Protein AF-A0A3D1TBY4-F1 (afdb_monomer_lite)

Sequence (94 aa):
ELDELLRVAERSSTGLLEQVHNLLDIRKMQEGHLRLNRKVFEIVTVLEEELRQYGPAARTAGLDIVCNNRNGTPSVYADPNVVSRVVSNLISNA

Structure (mmCIF, N/CA/C/O backbone):
data_AF-A0A3D1TBY4-F1
#
_entry.id   AF-A0A3D1TBY4-F1
#
loop_
_atom_site.group_PDB
_atom_site.id
_atom_site.type_symbol
_atom_site.label_atom_id
_atom_site.label_alt_id
_atom_site.label_comp_id
_atom_site.label_asym_id
_atom_site.label_entity_id
_atom_site.label_seq_id
_atom_site.pdbx_PDB_ins_code
_atom_site.Cartn_x
_atom_site.Cartn_y
_atom_site.Cartn_z
_atom_site.occupancy
_atom_site.B_iso_or_equiv
_atom_site.auth_seq_id
_atom_site.auth_comp_id
_atom_site.auth_asym_id
_atom_site.auth_atom_id
_atom_site.pdbx_PDB_model_num
ATOM 1 N N . GLU A 1 1 ? -5.657 3.449 28.518 1.00 70.00 1 GLU A N 1
ATOM 2 C CA . GLU A 1 1 ? -5.109 4.822 28.556 1.00 70.00 1 GLU A CA 1
ATOM 3 C C . GLU A 1 1 ? -3.734 4.918 27.892 1.00 70.00 1 GLU A C 1
ATOM 5 O O . GLU A 1 1 ? -3.657 5.507 26.823 1.00 70.00 1 GLU A O 1
ATOM 10 N N . LEU A 1 2 ? -2.675 4.279 28.414 1.00 83.31 2 LEU A N 1
ATOM 11 C CA . LEU A 1 2 ? -1.342 4.314 27.780 1.00 83.31 2 LEU A CA 1
ATOM 12 C C . LEU A 1 2 ? -1.316 3.697 26.366 1.00 83.31 2 LEU A C 1
ATOM 14 O O . LEU A 1 2 ? -0.794 4.319 25.448 1.00 83.31 2 LEU A O 1
ATOM 18 N N . ASP A 1 3 ? -1.940 2.530 26.171 1.00 75.56 3 ASP A N 1
ATOM 19 C CA . ASP A 1 3 ? -2.023 1.864 24.855 1.00 75.56 3 ASP A CA 1
ATOM 20 C C . ASP A 1 3 ? -2.783 2.683 23.804 1.00 75.56 3 ASP A C 1
ATOM 22 O O . ASP A 1 3 ? -2.526 2.586 22.605 1.00 75.56 3 ASP A O 1
ATOM 26 N N . GLU A 1 4 ? -3.734 3.501 24.246 1.00 74.19 4 GLU A N 1
ATOM 27 C CA . GLU A 1 4 ? -4.538 4.339 23.361 1.00 74.19 4 GLU A CA 1
ATOM 28 C C . GLU A 1 4 ? -3.735 5.559 22.901 1.00 74.19 4 GLU A C 1
ATOM 30 O O . GLU A 1 4 ? -3.690 5.854 21.708 1.00 74.19 4 GLU A O 1
ATOM 35 N N . LEU A 1 5 ? -2.999 6.189 23.822 1.00 81.62 5 LEU A N 1
ATOM 36 C CA . LEU A 1 5 ? -2.038 7.245 23.500 1.00 81.62 5 LEU A CA 1
ATOM 37 C C . LEU A 1 5 ? -0.921 6.738 22.578 1.00 81.62 5 LEU A C 1
ATOM 39 O O . LEU A 1 5 ? -0.551 7.435 21.632 1.00 81.62 5 LEU A O 1
ATOM 43 N N . LEU A 1 6 ? -0.427 5.516 22.806 1.00 82.69 6 LEU A N 1
ATOM 44 C CA . LEU A 1 6 ? 0.593 4.896 21.960 1.00 82.69 6 LEU A CA 1
ATOM 45 C C . LEU A 1 6 ? 0.076 4.697 20.528 1.00 82.69 6 LEU A C 1
ATOM 47 O O . LEU A 1 6 ? 0.729 5.112 19.575 1.00 82.69 6 LEU A O 1
ATOM 51 N N . ARG A 1 7 ? -1.143 4.162 20.374 1.00 72.94 7 ARG A N 1
ATOM 52 C CA . ARG A 1 7 ? -1.791 3.980 19.064 1.00 72.94 7 ARG A CA 1
ATOM 53 C C . ARG A 1 7 ? -2.024 5.292 18.321 1.00 72.94 7 ARG A C 1
ATOM 55 O O . ARG A 1 7 ? -1.885 5.340 17.099 1.00 72.94 7 ARG A O 1
ATOM 62 N N . VAL A 1 8 ? -2.404 6.353 19.034 1.00 74.19 8 VAL A N 1
ATOM 63 C CA . VAL A 1 8 ? -2.596 7.684 18.438 1.00 74.19 8 VAL A CA 1
ATOM 64 C C . VAL A 1 8 ? -1.261 8.255 17.959 1.00 74.19 8 VAL A C 1
ATOM 66 O O . VAL A 1 8 ? -1.183 8.773 16.841 1.00 74.19 8 VAL A O 1
ATOM 69 N N . ALA A 1 9 ? -0.202 8.117 18.759 1.00 80.50 9 ALA A N 1
ATOM 70 C CA . ALA A 1 9 ? 1.142 8.544 18.387 1.00 80.50 9 ALA A CA 1
ATOM 71 C C . ALA A 1 9 ? 1.679 7.761 17.178 1.00 80.50 9 ALA A C 1
ATOM 73 O O . ALA A 1 9 ? 2.204 8.369 16.246 1.00 80.50 9 ALA A O 1
ATOM 74 N N . GLU A 1 10 ? 1.485 6.439 17.147 1.00 76.00 10 GLU A N 1
ATOM 75 C CA . GLU A 1 10 ? 1.860 5.583 16.016 1.00 76.00 10 GLU A CA 1
ATOM 76 C C . GLU A 1 10 ? 1.145 6.003 14.733 1.00 76.00 10 GLU A C 1
ATOM 78 O O . GLU A 1 10 ? 1.813 6.297 13.746 1.00 76.00 10 GLU A O 1
ATOM 83 N N . ARG A 1 11 ? -0.190 6.137 14.752 1.00 73.12 11 ARG A N 1
ATOM 84 C CA . ARG A 1 11 ? -0.953 6.594 13.574 1.00 73.12 11 ARG A CA 1
ATOM 85 C C . ARG A 1 11 ? -0.483 7.951 13.066 1.00 73.12 11 ARG A C 1
ATOM 87 O O . ARG A 1 11 ? -0.333 8.139 11.861 1.00 73.12 11 ARG A O 1
ATOM 94 N N . SER A 1 12 ? -0.248 8.887 13.981 1.00 77.19 12 SER A N 1
ATOM 95 C CA . SER A 1 12 ? 0.203 10.240 13.639 1.00 77.19 12 SER A CA 1
ATOM 96 C C . SER A 1 12 ? 1.596 10.219 13.010 1.00 77.19 12 SER A C 1
ATOM 98 O O . SER A 1 12 ? 1.841 10.898 12.013 1.00 77.19 12 SER A O 1
ATOM 100 N N . SER A 1 13 ? 2.495 9.400 13.558 1.00 80.38 13 SER A N 1
ATOM 101 C CA . SER A 1 13 ? 3.846 9.204 13.035 1.00 80.38 13 SER A CA 1
ATOM 102 C C . SER A 1 13 ? 3.823 8.561 11.647 1.00 80.38 13 SER A C 1
ATOM 104 O O . SER A 1 13 ? 4.454 9.078 10.727 1.00 80.38 13 SER A O 1
ATOM 106 N N . THR A 1 14 ? 3.032 7.500 11.455 1.00 77.38 14 THR A N 1
ATOM 107 C CA . THR A 1 14 ? 2.865 6.839 10.153 1.00 77.38 14 THR A CA 1
ATOM 108 C C . THR A 1 14 ? 2.327 7.806 9.099 1.00 77.38 14 THR A C 1
ATOM 110 O O .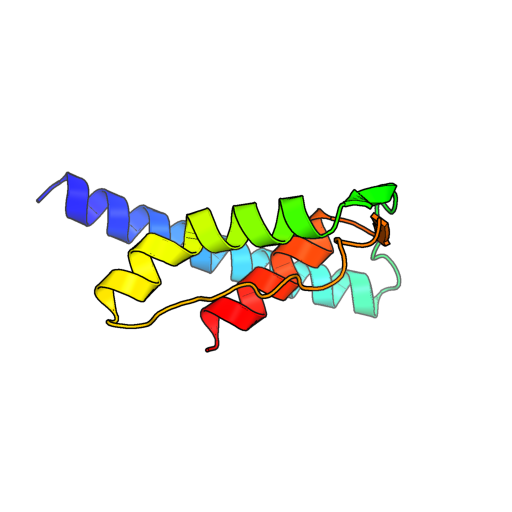 THR A 1 14 ? 2.914 7.908 8.024 1.00 77.38 14 THR A O 1
ATOM 113 N N . GLY A 1 15 ? 1.288 8.585 9.420 1.00 76.81 15 GLY A N 1
ATOM 114 C CA . GLY A 1 15 ? 0.719 9.561 8.485 1.00 76.81 15 GLY A CA 1
ATOM 115 C C . GLY A 1 15 ? 1.690 10.688 8.112 1.00 76.81 15 GLY A C 1
ATOM 116 O O . GLY A 1 15 ? 1.789 11.065 6.944 1.00 76.81 15 GLY A O 1
ATOM 117 N N . LEU A 1 16 ? 2.465 11.207 9.074 1.00 81.50 16 LEU A N 1
ATOM 118 C CA . LEU A 1 16 ? 3.523 12.188 8.794 1.00 81.50 16 LEU A CA 1
ATOM 119 C C . LEU A 1 16 ? 4.600 11.609 7.872 1.00 81.50 16 LEU A C 1
ATOM 121 O O . LEU A 1 16 ? 5.054 12.275 6.940 1.00 81.50 16 LEU A O 1
ATOM 125 N N . LEU A 1 17 ? 4.997 10.363 8.114 1.00 78.88 17 LEU A N 1
ATOM 126 C CA . LEU A 1 17 ? 6.028 9.684 7.340 1.00 78.88 17 LEU A CA 1
ATOM 127 C C . LEU A 1 17 ? 5.560 9.421 5.899 1.00 78.88 17 LEU A C 1
ATOM 129 O O . LEU A 1 17 ? 6.325 9.632 4.956 1.00 78.88 17 LEU A O 1
ATOM 133 N N . GLU A 1 18 ? 4.285 9.075 5.705 1.00 78.81 18 GLU A N 1
ATOM 134 C CA . GLU A 1 18 ? 3.662 8.985 4.380 1.00 78.81 18 GLU A CA 1
ATOM 135 C C . GLU A 1 18 ? 3.659 10.331 3.643 1.00 78.81 18 GLU A C 1
ATOM 137 O O . GLU A 1 18 ? 4.022 10.382 2.464 1.00 78.81 18 GLU A O 1
ATOM 142 N N . GLN A 1 19 ? 3.329 11.436 4.322 1.00 78.69 19 GLN A N 1
ATOM 143 C CA . GLN A 1 19 ? 3.364 12.779 3.726 1.00 78.69 19 GLN A CA 1
ATOM 144 C C . GLN A 1 19 ? 4.777 13.185 3.290 1.00 78.69 19 GLN A C 1
ATOM 146 O O . GLN A 1 19 ? 4.968 13.647 2.161 1.00 78.69 19 GLN A O 1
ATOM 151 N N . VAL A 1 20 ? 5.782 12.960 4.143 1.00 82.50 20 VAL A N 1
ATOM 152 C CA . VAL A 1 20 ? 7.194 13.219 3.811 1.00 82.50 20 VAL A CA 1
ATOM 153 C C . VAL A 1 20 ? 7.620 12.383 2.610 1.00 82.50 20 VAL A C 1
ATOM 155 O O . VAL A 1 20 ? 8.199 12.907 1.656 1.00 82.50 20 VAL A O 1
ATOM 158 N N . HIS A 1 21 ? 7.283 11.094 2.612 1.00 77.94 21 HIS A N 1
ATOM 159 C CA . HIS A 1 21 ? 7.554 10.232 1.477 1.00 77.94 21 HIS A CA 1
ATOM 160 C C . HIS A 1 21 ? 6.846 10.728 0.201 1.00 77.94 21 HIS A C 1
ATOM 162 O O . HIS A 1 21 ? 7.409 10.570 -0.878 1.00 77.94 21 HIS A O 1
ATOM 168 N N . ASN A 1 22 ? 5.631 11.293 0.283 1.00 76.44 22 ASN A N 1
ATOM 169 C CA . ASN A 1 22 ? 4.859 11.717 -0.899 1.00 76.44 22 ASN A CA 1
ATOM 170 C C . ASN A 1 22 ? 5.553 12.929 -1.530 1.00 76.44 22 ASN A C 1
ATOM 172 O O . ASN A 1 22 ? 5.742 12.990 -2.743 1.00 76.44 22 ASN A O 1
ATOM 176 N N . LEU A 1 23 ? 6.011 13.860 -0.691 1.00 80.38 23 LEU A N 1
ATOM 177 C CA . LEU A 1 23 ? 6.758 15.037 -1.121 1.00 80.38 23 LEU A CA 1
ATOM 178 C C . LEU A 1 23 ? 8.103 14.667 -1.768 1.00 80.38 23 LEU A C 1
ATOM 180 O O . LEU A 1 23 ? 8.461 15.219 -2.811 1.00 80.38 23 LEU A O 1
ATOM 184 N N . LEU A 1 24 ? 8.840 13.723 -1.172 1.00 78.31 24 LEU A N 1
ATOM 185 C CA . LEU A 1 24 ? 10.111 13.233 -1.718 1.00 78.31 24 LEU A CA 1
ATOM 186 C C . LEU A 1 24 ? 9.929 12.538 -3.069 1.00 78.31 24 LEU A C 1
ATOM 188 O O . LEU A 1 24 ? 10.751 12.724 -3.967 1.00 78.31 24 LEU A O 1
ATOM 192 N N . ASP A 1 25 ? 8.857 11.768 -3.229 1.00 74.62 25 ASP A N 1
ATOM 193 C CA . ASP A 1 25 ? 8.570 11.101 -4.494 1.00 74.62 25 ASP A CA 1
ATOM 194 C C . ASP A 1 25 ? 8.191 12.102 -5.582 1.00 74.62 25 ASP A C 1
ATOM 196 O O . ASP A 1 25 ? 8.714 11.994 -6.688 1.00 74.62 25 ASP A O 1
ATOM 200 N N . ILE A 1 26 ? 7.395 13.133 -5.271 1.00 76.00 26 ILE A N 1
ATOM 201 C CA . ILE A 1 26 ? 7.075 14.216 -6.217 1.00 76.00 26 ILE A CA 1
ATOM 202 C C . ILE A 1 26 ? 8.354 14.901 -6.711 1.00 76.00 26 ILE A C 1
ATOM 204 O O . ILE A 1 26 ? 8.516 15.094 -7.917 1.00 76.00 26 ILE A O 1
ATOM 208 N N . ARG A 1 27 ? 9.291 15.212 -5.805 1.00 75.44 27 ARG A N 1
ATOM 209 C CA . ARG A 1 27 ? 10.599 15.793 -6.159 1.00 75.44 27 ARG A CA 1
ATOM 210 C C . ARG A 1 27 ? 11.389 14.881 -7.097 1.00 75.44 27 ARG A C 1
ATOM 212 O O . ARG A 1 27 ? 11.784 15.308 -8.177 1.00 75.44 27 ARG A O 1
ATOM 219 N N . LYS A 1 28 ? 11.543 13.602 -6.735 1.00 77.94 28 LYS A N 1
ATOM 220 C CA . LYS A 1 28 ? 12.240 12.609 -7.569 1.00 77.94 28 LYS A CA 1
ATOM 221 C C . LYS A 1 28 ? 11.573 12.425 -8.931 1.00 77.94 28 LYS A C 1
ATOM 223 O O . LYS A 1 28 ? 12.267 12.203 -9.919 1.00 77.94 28 LYS A O 1
ATOM 228 N N . MET A 1 29 ? 10.245 12.501 -9.001 1.00 76.06 29 MET A N 1
ATOM 229 C CA . MET A 1 29 ? 9.496 12.371 -10.250 1.00 76.06 29 MET A CA 1
ATOM 230 C C . MET A 1 29 ? 9.713 13.586 -11.161 1.00 76.06 29 MET A C 1
ATOM 232 O O . MET A 1 29 ? 9.955 13.408 -12.352 1.00 76.06 29 MET A O 1
ATOM 236 N N . GLN A 1 30 ? 9.696 14.801 -10.600 1.00 71.94 30 GLN A N 1
ATOM 237 C CA . GLN A 1 30 ? 9.944 16.056 -11.326 1.00 71.94 30 GLN A CA 1
ATOM 238 C C . GLN A 1 30 ? 11.377 16.160 -11.866 1.00 71.94 30 GLN A C 1
ATOM 240 O O . GLN A 1 30 ? 11.588 16.712 -12.942 1.00 71.94 30 GLN A O 1
ATOM 245 N N . GLU A 1 31 ? 12.351 15.597 -11.153 1.00 80.44 31 GLU A N 1
ATOM 246 C CA . GLU A 1 31 ? 13.764 15.581 -11.554 1.00 80.44 31 GLU A CA 1
ATOM 247 C C . GLU A 1 31 ? 14.122 14.384 -12.462 1.00 80.44 31 GLU A C 1
ATOM 249 O O . GLU A 1 31 ? 15.269 14.230 -12.876 1.00 80.44 31 GLU A O 1
ATOM 254 N N . GLY A 1 32 ? 13.163 13.497 -12.767 1.00 70.69 32 GLY A N 1
ATOM 255 C CA . GLY A 1 32 ? 13.417 12.263 -13.524 1.00 70.69 32 GLY A CA 1
ATOM 256 C C . GLY A 1 32 ? 14.273 11.230 -12.772 1.00 70.69 32 GLY A C 1
ATOM 257 O O . GLY A 1 32 ? 14.776 10.276 -13.364 1.00 70.69 32 GLY A O 1
ATOM 258 N N . HIS A 1 33 ? 14.448 11.402 -11.461 1.00 74.38 33 HIS A N 1
ATOM 259 C CA . HIS A 1 33 ? 15.261 10.564 -10.578 1.00 74.38 33 HIS A CA 1
ATOM 260 C C . HIS A 1 33 ? 14.480 9.449 -9.876 1.00 74.38 33 HIS A C 1
ATOM 262 O O . HIS A 1 33 ? 15.068 8.686 -9.103 1.00 74.38 33 HIS A O 1
ATOM 268 N N . LEU A 1 34 ? 13.174 9.317 -10.126 1.00 75.62 34 LEU A N 1
ATOM 269 C CA . LEU A 1 34 ? 12.390 8.217 -9.576 1.00 75.62 34 LEU A CA 1
ATOM 270 C C . LEU A 1 34 ? 12.862 6.884 -10.178 1.00 75.62 34 LEU A C 1
ATOM 272 O O . LEU A 1 34 ? 12.483 6.493 -11.282 1.00 75.62 34 LEU A O 1
ATOM 276 N N . ARG A 1 35 ? 13.717 6.177 -9.436 1.00 78.56 35 ARG A N 1
ATOM 277 C CA . ARG A 1 35 ? 14.188 4.838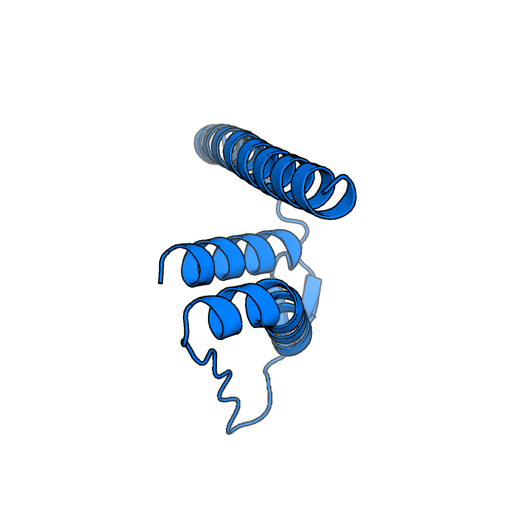 -9.790 1.00 78.56 35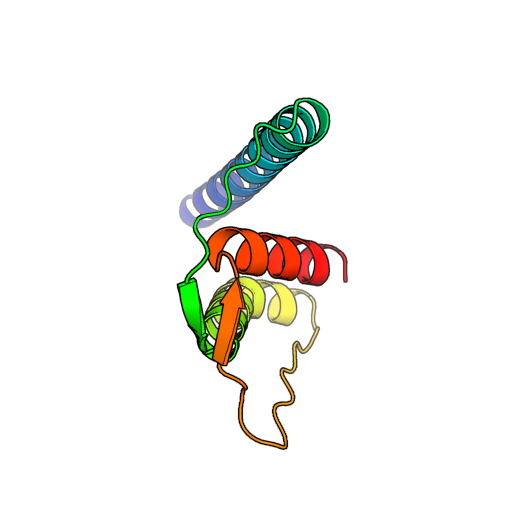 ARG A CA 1
ATOM 278 C C . ARG A 1 35 ? 13.244 3.800 -9.208 1.00 78.56 35 ARG A C 1
ATOM 280 O O . ARG A 1 35 ? 13.253 3.563 -8.006 1.00 78.56 35 ARG A O 1
ATOM 287 N N . LEU A 1 36 ? 12.458 3.181 -10.081 1.00 85.94 36 LEU A N 1
ATOM 288 C CA . LEU A 1 36 ? 11.585 2.069 -9.725 1.00 85.94 36 LEU A CA 1
ATOM 289 C C . LEU A 1 36 ? 12.388 0.771 -9.654 1.00 85.94 36 LEU A C 1
ATOM 291 O O . LEU A 1 36 ? 13.064 0.402 -10.618 1.00 85.94 36 LEU A O 1
ATOM 295 N N . ASN A 1 37 ? 12.256 0.048 -8.548 1.00 89.62 37 ASN A N 1
ATOM 296 C CA . ASN A 1 37 ? 12.789 -1.297 -8.399 1.00 89.62 37 ASN A CA 1
ATOM 297 C C . ASN A 1 37 ? 11.769 -2.321 -8.919 1.00 89.62 37 ASN A C 1
ATOM 299 O O . ASN A 1 37 ? 11.093 -3.014 -8.157 1.00 89.62 37 ASN A O 1
ATOM 303 N N . ARG A 1 38 ? 11.605 -2.358 -10.246 1.00 93.50 38 ARG A N 1
ATOM 304 C CA . ARG A 1 38 ? 10.594 -3.201 -10.892 1.00 93.50 38 ARG A CA 1
ATOM 305 C C . ARG A 1 38 ? 10.972 -4.677 -10.808 1.00 93.50 38 ARG A C 1
ATOM 307 O O . ARG A 1 38 ? 12.043 -5.072 -11.266 1.00 93.50 38 ARG A O 1
ATOM 314 N N . LYS A 1 39 ? 10.051 -5.501 -10.316 1.00 95.19 39 LYS A N 1
ATOM 315 C CA . LYS A 1 39 ? 10.148 -6.964 -10.323 1.00 95.19 39 LYS A CA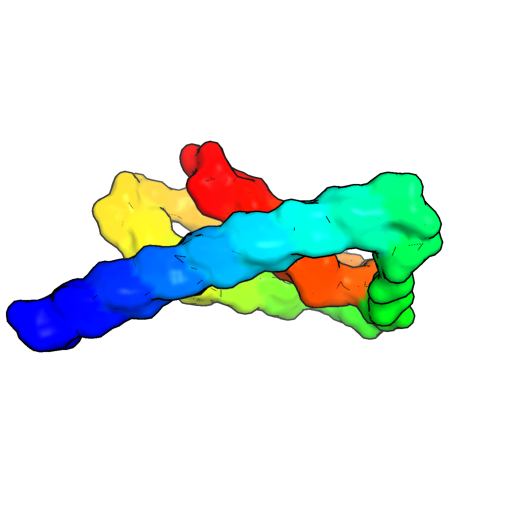 1
ATOM 316 C C . LYS A 1 39 ? 8.809 -7.586 -10.695 1.00 95.19 39 LYS A C 1
ATOM 318 O O . LYS A 1 39 ? 7.781 -6.916 -10.672 1.00 95.19 39 LYS A O 1
ATOM 323 N N . VAL A 1 40 ? 8.837 -8.862 -11.065 1.00 96.56 40 VAL A N 1
ATOM 324 C CA . VAL A 1 40 ? 7.613 -9.649 -11.235 1.00 96.56 40 VAL A CA 1
ATOM 325 C C . VAL A 1 40 ? 7.128 -10.075 -9.852 1.00 96.56 40 VAL A C 1
ATOM 327 O O . VAL A 1 40 ? 7.909 -10.626 -9.077 1.00 96.56 40 VAL A O 1
ATOM 330 N N . PHE A 1 41 ? 5.869 -9.796 -9.528 1.00 94.50 41 PHE A N 1
ATOM 331 C CA . PHE A 1 41 ? 5.233 -10.231 -8.283 1.00 94.50 41 PHE A CA 1
ATOM 332 C C . PHE A 1 41 ? 3.730 -10.430 -8.482 1.00 94.50 41 PHE A C 1
ATOM 334 O O . PHE A 1 41 ? 3.142 -9.855 -9.398 1.00 94.50 41 PHE A O 1
ATOM 341 N N . GLU A 1 42 ? 3.107 -11.234 -7.625 1.00 92.50 42 GLU A N 1
ATOM 342 C CA . GLU A 1 42 ? 1.656 -11.409 -7.620 1.00 92.50 42 GLU A CA 1
ATOM 343 C C . GLU A 1 42 ? 0.993 -10.200 -6.964 1.00 92.50 42 GLU A C 1
ATOM 345 O O . GLU A 1 42 ? 1.225 -9.915 -5.794 1.00 92.50 42 GLU A O 1
ATOM 350 N N . ILE A 1 43 ? 0.136 -9.485 -7.694 1.00 91.81 43 ILE A N 1
ATOM 351 C CA . ILE A 1 43 ? -0.489 -8.261 -7.169 1.00 91.81 43 ILE A CA 1
ATOM 352 C C . ILE A 1 43 ? -1.373 -8.519 -5.934 1.00 91.81 43 ILE A C 1
ATOM 354 O O . ILE A 1 43 ? -1.578 -7.620 -5.122 1.00 91.81 43 ILE A O 1
ATOM 358 N N . VAL A 1 44 ? -1.852 -9.755 -5.753 1.00 91.31 44 VAL A N 1
ATOM 359 C CA . VAL A 1 44 ? -2.700 -10.134 -4.612 1.00 91.31 44 VAL A CA 1
ATOM 360 C C . VAL A 1 44 ? -1.977 -9.993 -3.288 1.00 91.31 44 VAL A C 1
ATOM 362 O O . VAL A 1 44 ? -2.603 -9.592 -2.318 1.00 91.31 44 VAL A O 1
ATOM 365 N N . THR A 1 45 ? -0.670 -10.261 -3.245 1.00 90.88 45 THR A N 1
ATOM 366 C CA . THR A 1 45 ? 0.073 -10.221 -1.983 1.00 90.88 45 THR A CA 1
ATOM 367 C C . THR A 1 45 ? 0.102 -8.804 -1.427 1.00 90.88 45 THR A C 1
ATOM 369 O O . THR A 1 45 ? -0.142 -8.610 -0.240 1.00 90.88 45 THR A O 1
ATOM 372 N N . VAL A 1 46 ? 0.287 -7.813 -2.305 1.00 93.00 46 VAL A N 1
ATOM 373 C CA . VAL A 1 46 ? 0.219 -6.391 -1.952 1.00 93.00 46 VAL A CA 1
ATOM 374 C C . VAL A 1 46 ? -1.189 -6.012 -1.501 1.00 93.00 46 VAL A C 1
ATOM 376 O O . VAL A 1 46 ? -1.352 -5.422 -0.441 1.00 93.00 46 VAL A O 1
ATOM 379 N N . LEU A 1 47 ? -2.225 -6.385 -2.261 1.00 91.81 47 LEU A N 1
ATOM 380 C CA . LEU A 1 47 ? -3.608 -6.059 -1.895 1.00 91.81 47 LEU A CA 1
ATOM 381 C C . LEU A 1 47 ? -4.005 -6.663 -0.540 1.00 91.81 47 LEU A C 1
ATOM 383 O O . LEU A 1 47 ? -4.642 -5.996 0.268 1.00 91.81 47 LEU A O 1
ATOM 387 N N . GLU A 1 48 ? -3.620 -7.906 -0.262 1.00 90.75 48 GLU A N 1
ATOM 388 C CA . GLU A 1 48 ? -3.897 -8.556 1.019 1.00 90.75 48 GLU A CA 1
ATOM 389 C C . GLU A 1 48 ? -3.166 -7.902 2.196 1.00 90.75 48 GLU A C 1
ATOM 391 O O . GLU A 1 48 ? -3.730 -7.824 3.289 1.00 90.75 48 GLU A O 1
ATOM 396 N N . GLU A 1 49 ? -1.927 -7.444 2.002 1.00 91.94 49 GLU A N 1
ATOM 397 C CA . GLU A 1 49 ? -1.188 -6.689 3.020 1.00 91.94 49 GLU A CA 1
ATOM 398 C C . GLU A 1 49 ? -1.906 -5.384 3.371 1.00 91.94 49 GLU A C 1
ATOM 400 O O . GLU A 1 49 ? -2.175 -5.139 4.550 1.00 91.94 49 GLU A O 1
ATOM 405 N N . GLU A 1 50 ? -2.323 -4.618 2.363 1.00 92.62 50 GLU A N 1
ATOM 406 C CA . GLU A 1 50 ? -3.068 -3.371 2.557 1.00 92.62 50 GLU A CA 1
ATOM 407 C C . GLU A 1 50 ? -4.416 -3.619 3.256 1.00 92.62 50 GLU A C 1
ATOM 409 O O . GLU A 1 50 ? -4.764 -2.950 4.229 1.00 92.62 50 GLU A O 1
ATOM 414 N N . LEU A 1 51 ? -5.169 -4.646 2.848 1.00 90.38 51 LEU A N 1
ATOM 415 C CA . LEU A 1 51 ? -6.439 -4.998 3.500 1.00 90.38 51 LEU A CA 1
ATOM 416 C C . LEU A 1 51 ? -6.253 -5.416 4.960 1.00 90.38 51 LEU A C 1
ATOM 418 O O . LEU A 1 51 ? -7.089 -5.088 5.805 1.00 90.38 51 LEU A O 1
ATOM 422 N N . ARG A 1 52 ? -5.168 -6.134 5.283 1.00 90.44 52 ARG A N 1
ATOM 423 C CA . ARG A 1 52 ? -4.836 -6.481 6.674 1.00 90.44 52 ARG A CA 1
ATOM 424 C C . ARG A 1 52 ? -4.539 -5.231 7.499 1.00 90.44 52 ARG A C 1
ATOM 426 O O . ARG A 1 52 ? -4.983 -5.162 8.646 1.00 90.44 52 ARG A O 1
ATOM 433 N N . GLN A 1 53 ? -3.841 -4.254 6.922 1.00 89.25 53 GLN A N 1
ATOM 434 C CA . GLN A 1 53 ? -3.506 -2.991 7.579 1.00 89.25 53 GLN A CA 1
ATOM 435 C C . GLN A 1 53 ? -4.744 -2.112 7.817 1.00 89.25 53 GLN A C 1
ATOM 437 O O . GLN A 1 53 ? -4.952 -1.625 8.931 1.00 89.25 53 GLN A O 1
ATOM 442 N N . TYR A 1 54 ? -5.598 -1.946 6.805 1.00 89.94 54 TYR A N 1
ATOM 443 C CA . TYR A 1 54 ? -6.767 -1.062 6.867 1.00 89.94 54 TYR A CA 1
ATOM 444 C C . TYR A 1 54 ? -8.016 -1.714 7.472 1.00 89.94 54 TYR A C 1
ATOM 446 O O . TYR A 1 54 ? -8.892 -1.013 7.981 1.00 89.94 54 TYR A O 1
ATOM 454 N N . GLY A 1 55 ? -8.094 -3.046 7.501 1.00 90.12 55 GLY A N 1
ATOM 455 C CA . GLY A 1 55 ? -9.255 -3.792 7.993 1.00 90.12 55 GLY A CA 1
ATOM 456 C C . GLY A 1 55 ? -9.740 -3.381 9.392 1.00 90.12 55 GLY A C 1
ATOM 457 O O . GLY A 1 55 ? -10.941 -3.173 9.567 1.00 90.12 55 GLY A O 1
ATOM 458 N N . PRO A 1 56 ? -8.866 -3.231 10.408 1.00 89.06 56 PRO A N 1
ATOM 459 C CA . PRO A 1 56 ? -9.280 -2.740 11.721 1.00 89.06 56 PRO A CA 1
ATOM 460 C C . PRO A 1 56 ? -9.856 -1.319 11.690 1.00 89.06 56 PRO A C 1
ATOM 462 O O . PRO A 1 56 ? -10.832 -1.053 12.384 1.00 89.06 56 PRO A O 1
ATOM 465 N N . ALA A 1 57 ? -9.270 -0.412 10.902 1.00 86.81 57 ALA A N 1
ATOM 466 C CA . ALA A 1 57 ? -9.732 0.971 10.804 1.00 86.81 57 ALA A CA 1
ATOM 467 C C . ALA A 1 57 ? -11.099 1.061 10.109 1.00 86.81 57 ALA A C 1
ATOM 469 O O . ALA A 1 57 ? -11.995 1.723 10.629 1.00 86.81 57 ALA A O 1
ATOM 470 N N . ALA A 1 58 ? -11.279 0.328 9.008 1.00 89.50 58 ALA A N 1
ATOM 471 C CA . ALA A 1 58 ? -12.541 0.257 8.278 1.00 89.50 58 ALA A CA 1
ATOM 472 C C . ALA A 1 58 ? -13.678 -0.311 9.137 1.00 89.50 58 ALA A C 1
ATOM 474 O O . ALA A 1 58 ? -14.743 0.295 9.218 1.00 89.50 58 ALA A O 1
ATOM 475 N N . ARG A 1 59 ? -13.427 -1.397 9.885 1.00 90.12 59 ARG A N 1
ATOM 476 C CA . ARG A 1 59 ? -14.424 -1.967 10.810 1.00 90.12 59 ARG A CA 1
ATOM 477 C C . ARG A 1 59 ? -14.863 -0.977 11.885 1.00 90.12 59 ARG A C 1
ATOM 479 O O . ARG A 1 59 ? -16.051 -0.890 12.174 1.00 90.12 59 ARG A O 1
ATOM 486 N N . THR A 1 60 ? -13.932 -0.214 12.458 1.00 89.75 60 THR A N 1
ATOM 487 C CA . THR A 1 60 ? -14.265 0.843 13.429 1.00 89.75 60 THR A CA 1
ATOM 488 C C . THR A 1 60 ? -15.103 1.957 12.797 1.00 89.75 60 THR A C 1
ATOM 490 O O . THR A 1 60 ? -15.952 2.533 13.469 1.00 89.75 60 THR A O 1
ATOM 493 N N . ALA A 1 61 ? -14.901 2.236 11.507 1.00 87.94 61 ALA A N 1
ATOM 494 C CA . ALA A 1 61 ? -15.704 3.182 10.738 1.00 87.94 61 ALA A CA 1
ATOM 495 C C . ALA A 1 61 ? -17.040 2.596 10.226 1.00 87.94 61 ALA A C 1
ATOM 497 O O . ALA A 1 61 ? -17.806 3.313 9.588 1.00 87.94 61 ALA A O 1
ATOM 498 N N . GLY A 1 62 ? -17.337 1.317 10.493 1.00 91.19 62 GLY A N 1
ATOM 499 C CA . GLY A 1 62 ? -18.531 0.637 9.976 1.00 91.19 62 GLY A CA 1
ATOM 500 C C . GLY A 1 62 ? -18.489 0.368 8.467 1.00 91.19 62 GLY A C 1
ATOM 501 O O . GLY A 1 62 ? -19.541 0.236 7.846 1.00 91.19 62 GLY A O 1
ATOM 502 N N . LEU A 1 63 ? -17.291 0.318 7.880 1.00 92.44 63 LEU A N 1
ATOM 503 C CA . LEU A 1 63 ? -17.052 0.107 6.455 1.00 92.44 63 LEU A CA 1
ATOM 504 C C . LEU A 1 63 ? 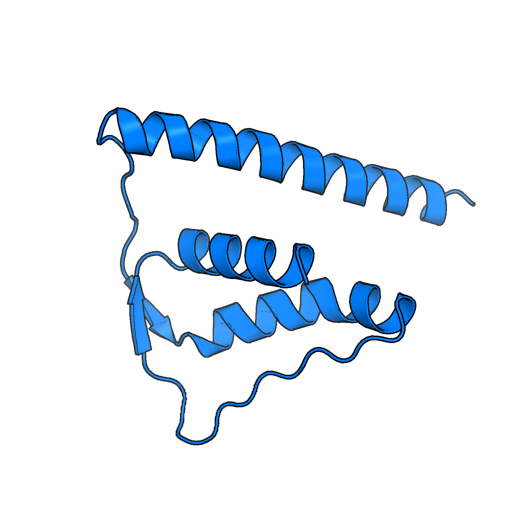-16.487 -1.294 6.192 1.00 92.44 63 LEU A C 1
ATOM 506 O O . LEU A 1 63 ? -15.628 -1.782 6.931 1.00 92.44 63 LEU A O 1
ATOM 510 N N . ASP A 1 64 ? -16.916 -1.891 5.081 1.00 90.06 64 ASP A N 1
ATOM 511 C CA . ASP A 1 64 ? -16.362 -3.136 4.553 1.00 90.06 64 ASP A CA 1
ATOM 512 C C . ASP A 1 64 ? -15.427 -2.845 3.377 1.00 90.06 64 ASP A C 1
ATOM 514 O O . ASP A 1 64 ? -15.825 -2.230 2.386 1.00 90.06 64 ASP A O 1
ATOM 518 N N . ILE A 1 65 ? -14.188 -3.339 3.456 1.00 89.81 65 ILE A N 1
ATOM 519 C CA . ILE A 1 65 ? -13.254 -3.323 2.326 1.00 89.81 65 ILE A CA 1
ATOM 520 C C . ILE A 1 65 ? -13.216 -4.721 1.713 1.00 89.81 65 ILE A C 1
ATOM 522 O O . ILE A 1 65 ? -12.849 -5.694 2.374 1.00 89.81 65 ILE A O 1
ATOM 526 N N . VAL A 1 66 ? -13.579 -4.821 0.433 1.00 89.00 66 VAL A N 1
ATOM 527 C CA . VAL A 1 66 ? -13.671 -6.093 -0.293 1.00 89.00 66 VAL A CA 1
ATOM 528 C C . VAL A 1 66 ? -12.701 -6.098 -1.467 1.00 89.00 66 VAL A C 1
ATOM 530 O O . VAL A 1 66 ? -12.773 -5.243 -2.346 1.00 89.00 66 VAL A O 1
ATOM 533 N N . CYS A 1 67 ? -11.836 -7.111 -1.531 1.00 86.00 67 CYS A N 1
ATOM 534 C CA . CYS A 1 67 ? -11.023 -7.390 -2.711 1.00 86.00 67 CYS A CA 1
ATOM 535 C C . CYS 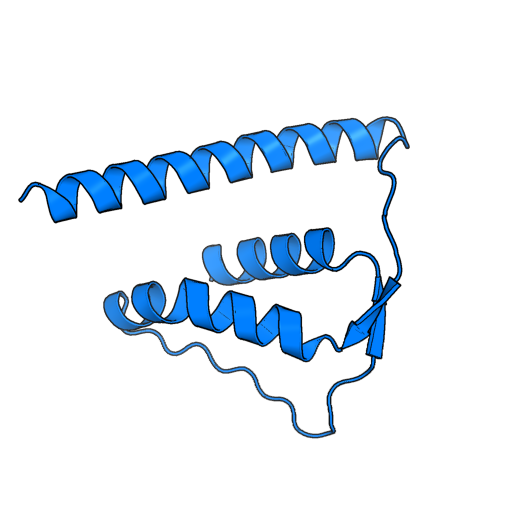A 1 67 ? -11.640 -8.538 -3.510 1.00 86.00 67 CYS A C 1
ATOM 537 O O . CYS A 1 67 ? -11.708 -9.675 -3.048 1.00 86.00 67 CYS A O 1
ATOM 539 N N . ASN A 1 68 ? -12.103 -8.231 -4.722 1.00 84.62 68 ASN A N 1
ATOM 540 C CA . ASN A 1 68 ? -12.773 -9.189 -5.591 1.00 84.62 68 ASN A CA 1
ATOM 541 C C . ASN A 1 68 ? -11.828 -9.648 -6.708 1.00 84.62 68 ASN A C 1
ATOM 543 O O . ASN A 1 68 ? -11.626 -8.940 -7.693 1.00 84.62 68 ASN A O 1
ATOM 547 N N . ASN A 1 69 ? -11.266 -10.845 -6.562 1.00 77.06 69 ASN A N 1
ATOM 548 C CA . ASN A 1 69 ? -10.321 -11.422 -7.514 1.00 77.06 69 ASN A CA 1
ATOM 549 C C . ASN A 1 69 ? -10.934 -12.641 -8.221 1.00 77.06 69 ASN A C 1
ATOM 551 O O . ASN A 1 69 ? -10.719 -13.782 -7.820 1.00 77.06 69 ASN A O 1
ATOM 555 N N . ARG A 1 70 ? -11.758 -12.403 -9.250 1.00 65.56 70 ARG A N 1
ATOM 556 C CA . ARG A 1 70 ? -12.567 -13.467 -9.882 1.00 65.56 70 ARG A CA 1
ATOM 557 C C . ARG A 1 70 ? -11.808 -14.396 -10.832 1.00 65.56 70 ARG A C 1
ATOM 559 O O . ARG A 1 70 ? -12.274 -15.509 -11.040 1.00 65.56 70 ARG A O 1
ATOM 566 N N . ASN A 1 71 ? -10.672 -13.977 -11.391 1.00 66.62 71 ASN A N 1
ATOM 567 C CA . ASN A 1 71 ? -10.036 -14.680 -12.518 1.00 66.62 71 ASN A CA 1
ATOM 568 C C . ASN A 1 71 ? -8.589 -15.128 -12.247 1.00 66.62 71 ASN A C 1
ATOM 570 O O . ASN A 1 71 ? -7.839 -15.387 -13.186 1.00 66.62 71 ASN A O 1
ATOM 574 N N . GLY A 1 72 ? -8.200 -15.232 -10.974 1.00 68.06 72 GLY A N 1
ATOM 575 C CA . GLY A 1 72 ? -6.802 -15.411 -10.597 1.00 68.06 72 GLY A CA 1
ATOM 576 C C . GLY A 1 72 ? -6.024 -14.107 -10.755 1.00 68.06 72 GLY A C 1
ATOM 577 O O . GLY A 1 72 ? -6.284 -13.294 -11.645 1.00 68.06 72 GLY A O 1
ATOM 578 N N . THR A 1 73 ? -5.087 -13.870 -9.847 1.00 74.94 73 THR A N 1
ATOM 579 C CA . THR A 1 73 ? -4.365 -12.601 -9.820 1.00 74.94 73 THR A CA 1
ATOM 580 C C . THR A 1 73 ? -3.193 -12.643 -10.783 1.00 74.94 73 THR A C 1
ATOM 582 O O . THR A 1 73 ? -2.359 -13.542 -10.667 1.00 74.94 73 THR A O 1
ATOM 585 N N . PRO A 1 74 ? -3.078 -11.686 -11.716 1.00 84.00 74 PRO A N 1
ATOM 586 C CA . PRO A 1 74 ? -1.936 -11.660 -12.604 1.00 84.00 74 PRO A CA 1
ATOM 587 C C . PRO A 1 74 ? -0.667 -11.321 -11.821 1.00 84.00 74 PRO A C 1
ATOM 589 O O . PRO A 1 74 ? -0.656 -10.447 -10.947 1.00 84.00 74 PRO A O 1
ATOM 592 N N . SER A 1 75 ? 0.429 -11.971 -12.197 1.00 92.00 75 SER A N 1
ATOM 593 C CA . SER A 1 75 ? 1.753 -11.444 -11.902 1.00 92.00 75 SER A CA 1
ATOM 594 C C . SER A 1 75 ? 1.969 -10.171 -12.715 1.00 92.00 75 SER A C 1
ATOM 596 O O . SER A 1 75 ? 1.709 -10.140 -13.919 1.00 92.00 75 SER A O 1
ATOM 598 N N . VAL A 1 76 ? 2.451 -9.118 -12.066 1.00 94.12 76 VAL A N 1
ATOM 599 C CA . VAL A 1 76 ? 2.697 -7.810 -12.681 1.00 94.12 76 VAL A CA 1
ATOM 600 C C . VAL A 1 76 ? 4.180 -7.472 -12.628 1.00 94.12 76 VAL A C 1
ATOM 602 O O . VAL A 1 76 ? 4.879 -7.881 -11.704 1.00 94.12 76 VAL A O 1
ATOM 605 N N . TYR A 1 77 ? 4.669 -6.712 -13.611 1.00 96.38 77 TYR A N 1
ATOM 606 C CA . TYR A 1 77 ? 6.028 -6.166 -13.609 1.00 96.38 77 TYR A CA 1
ATOM 607 C C . TYR A 1 77 ? 6.002 -4.697 -13.171 1.00 96.38 77 TYR A C 1
ATOM 609 O O . TYR A 1 77 ? 5.795 -3.793 -13.982 1.00 96.38 77 TYR A O 1
ATOM 617 N N . ALA A 1 78 ? 6.182 -4.461 -11.873 1.00 94.38 78 ALA A N 1
ATOM 618 C CA . ALA A 1 78 ? 6.135 -3.132 -11.264 1.00 94.38 78 ALA A CA 1
ATOM 619 C C . ALA A 1 78 ? 7.014 -3.075 -10.004 1.00 94.38 78 ALA A C 1
ATOM 621 O O . ALA A 1 78 ? 7.613 -4.075 -9.613 1.00 94.38 78 ALA A O 1
ATOM 622 N N . ASP A 1 79 ? 7.128 -1.901 -9.383 1.00 94.38 79 ASP A N 1
ATOM 623 C CA . ASP A 1 79 ? 7.734 -1.764 -8.053 1.00 94.38 79 ASP A CA 1
ATOM 624 C C . ASP A 1 79 ? 6.644 -1.992 -6.988 1.00 94.38 79 ASP A C 1
ATOM 626 O O . ASP A 1 79 ? 5.729 -1.168 -6.894 1.00 94.38 79 ASP A O 1
ATOM 630 N N . PRO A 1 80 ? 6.689 -3.087 -6.205 1.00 93.75 80 PRO A N 1
ATOM 631 C CA . PRO A 1 80 ? 5.625 -3.395 -5.255 1.00 93.75 80 PRO A CA 1
ATOM 632 C C . PRO A 1 80 ? 5.475 -2.346 -4.156 1.00 93.75 80 PRO A C 1
ATOM 634 O O . PRO A 1 80 ? 4.359 -2.136 -3.698 1.00 93.75 80 PRO A O 1
ATOM 637 N N . ASN A 1 81 ? 6.554 -1.661 -3.761 1.00 90.75 81 ASN A N 1
ATOM 638 C CA . ASN A 1 81 ? 6.482 -0.639 -2.713 1.00 90.75 81 ASN A CA 1
ATOM 639 C C . ASN A 1 81 ? 5.695 0.577 -3.204 1.00 90.75 81 ASN A C 1
ATOM 641 O O . ASN A 1 81 ? 4.875 1.139 -2.484 1.00 90.75 81 ASN A O 1
ATOM 645 N N . VAL A 1 82 ? 5.920 0.964 -4.462 1.00 90.19 82 VAL A N 1
ATOM 646 C CA . VAL A 1 82 ? 5.169 2.056 -5.091 1.00 90.19 82 VAL A CA 1
ATOM 647 C C . VAL A 1 82 ? 3.710 1.656 -5.286 1.00 90.19 82 VAL A C 1
ATOM 649 O O . VAL A 1 82 ? 2.820 2.470 -5.059 1.00 90.19 82 VAL A O 1
ATOM 652 N N . VAL A 1 83 ? 3.444 0.404 -5.663 1.00 93.94 83 VAL A N 1
ATOM 653 C CA . VAL A 1 83 ? 2.072 -0.100 -5.811 1.00 93.94 83 VAL A CA 1
ATOM 654 C C . VAL A 1 83 ? 1.337 -0.150 -4.467 1.00 93.94 83 VAL A C 1
ATOM 656 O O . VAL A 1 83 ? 0.226 0.365 -4.396 1.00 93.94 83 VAL A O 1
ATOM 659 N N . SER A 1 84 ? 1.955 -0.690 -3.411 1.00 93.00 84 SER A N 1
ATOM 660 C CA . SER A 1 84 ? 1.429 -0.681 -2.032 1.00 93.00 84 SER A CA 1
ATOM 661 C C . SER A 1 84 ? 1.055 0.735 -1.611 1.00 93.00 84 SER A C 1
ATOM 663 O O . SER A 1 84 ? -0.093 1.004 -1.276 1.00 93.00 84 SER A O 1
ATOM 665 N N . ARG A 1 85 ? 1.973 1.688 -1.786 1.00 89.00 85 ARG A N 1
ATOM 666 C CA . ARG A 1 85 ? 1.731 3.100 -1.490 1.00 89.00 85 ARG A CA 1
ATOM 667 C C . ARG A 1 85 ? 0.542 3.687 -2.254 1.00 89.00 85 ARG A C 1
ATOM 669 O O . ARG A 1 85 ? -0.253 4.427 -1.679 1.00 89.00 85 ARG A O 1
ATOM 676 N N . VAL A 1 86 ? 0.431 3.408 -3.553 1.00 90.75 86 VAL A N 1
ATOM 677 C CA . VAL A 1 86 ? -0.705 3.877 -4.360 1.00 90.75 86 VAL A CA 1
ATOM 678 C C . VAL A 1 86 ? -2.008 3.294 -3.823 1.00 90.75 86 VAL A C 1
ATOM 680 O O . VAL A 1 86 ? -2.966 4.039 -3.650 1.00 90.75 86 VAL A O 1
ATOM 683 N N . VAL A 1 87 ? -2.044 1.997 -3.517 1.00 91.94 87 VAL A N 1
ATOM 684 C CA . VAL A 1 87 ? -3.230 1.341 -2.950 1.00 91.94 87 VAL A CA 1
ATOM 685 C C . VAL A 1 87 ? -3.574 1.914 -1.573 1.00 91.94 87 VAL A C 1
ATOM 687 O O . VAL A 1 87 ? -4.727 2.282 -1.366 1.00 91.94 87 VAL A O 1
ATOM 690 N N . SER A 1 88 ? -2.592 2.078 -0.683 1.00 90.12 88 SER A N 1
ATOM 691 C CA . SER A 1 88 ? -2.746 2.720 0.631 1.00 90.12 88 SER A CA 1
ATOM 692 C C . SER A 1 88 ? -3.395 4.101 0.495 1.00 90.12 88 SER A C 1
ATOM 694 O O . SER A 1 88 ? -4.422 4.376 1.112 1.00 90.12 88 SER A O 1
ATOM 696 N N . ASN A 1 89 ? -2.877 4.940 -0.410 1.00 86.00 89 ASN A N 1
ATOM 697 C CA . ASN A 1 89 ? -3.441 6.262 -0.683 1.00 86.00 89 ASN A CA 1
ATOM 698 C C . ASN A 1 89 ? -4.891 6.193 -1.194 1.00 86.00 89 ASN A C 1
ATOM 700 O O . ASN A 1 89 ? -5.699 7.054 -0.860 1.00 86.00 89 ASN A O 1
ATOM 704 N N . LEU A 1 90 ? -5.233 5.206 -2.025 1.00 89.44 90 LEU A N 1
ATOM 705 C CA . LEU A 1 90 ? -6.597 5.053 -2.534 1.00 89.44 90 LEU A CA 1
ATOM 706 C C . LEU A 1 90 ? -7.569 4.595 -1.440 1.00 89.44 90 LEU A C 1
ATOM 708 O O . LEU A 1 90 ? -8.674 5.121 -1.378 1.00 89.44 90 LEU A O 1
ATOM 712 N N . ILE A 1 91 ? -7.159 3.657 -0.579 1.00 89.19 91 ILE A N 1
ATOM 713 C CA . ILE A 1 91 ? -7.989 3.152 0.524 1.00 89.19 91 ILE A CA 1
ATOM 714 C C . ILE A 1 91 ? -8.177 4.225 1.598 1.00 89.19 91 ILE A C 1
ATOM 716 O O . ILE A 1 91 ? -9.288 4.421 2.068 1.00 89.19 91 ILE A O 1
ATOM 720 N N . SER A 1 92 ? -7.112 4.940 1.967 1.00 83.50 92 SER A N 1
ATOM 721 C CA . SER A 1 92 ? -7.154 6.006 2.978 1.00 83.50 92 SER A CA 1
ATOM 722 C C . SER A 1 92 ? -8.074 7.170 2.586 1.00 83.50 92 SER A C 1
ATOM 724 O O . SER A 1 92 ? -8.661 7.823 3.446 1.00 83.50 92 SER A O 1
ATOM 726 N N . ASN A 1 93 ? -8.211 7.425 1.281 1.00 83.88 93 ASN A N 1
ATOM 727 C CA . ASN A 1 93 ? -9.074 8.479 0.749 1.00 83.88 93 ASN A CA 1
ATOM 728 C C . ASN A 1 93 ? -10.552 8.072 0.592 1.00 83.88 93 ASN A C 1
ATOM 730 O O . ASN A 1 93 ? -11.367 8.953 0.312 1.00 83.88 93 ASN A O 1
ATOM 734 N N . ALA A 1 94 ? -10.881 6.780 0.675 1.00 81.06 94 ALA A N 1
ATOM 735 C CA . ALA A 1 94 ? -12.235 6.256 0.472 1.00 81.06 94 ALA A CA 1
ATOM 736 C C . ALA A 1 94 ? -13.071 6.323 1.758 1.00 81.06 94 ALA A C 1
ATOM 738 O O . ALA A 1 94 ? -14.265 6.680 1.641 1.00 81.06 94 ALA A O 1
#

Foldseek 3Di:
DVVVVVVVVVVVVVVVVLVVVVVVCVVCVVVVNPDWPWDWDFLVVLVVVLCVVCVVVQVVVVHDDDDDDPPGTDTDTGRSVVVSSVVNVVSVVD

Radius of gyration: 15.68 Å; chains: 1; bounding box: 34×32×42 Å

pLDDT: mean 84.4, std 7.86, range [65.56, 96.56]

Secondary structure (DSSP, 8-state):
-HHHHHHHHHHHHHHHHHHHHHHHHHHHHHTT------EEEEHHHHHHHHHHHHHHHHHHTT-------TT-PPEEEE-HHHHHHHHHHHHHT-